Protein AF-X1A289-F1 (afdb_monomer)

Organism: NCBI:txid412755

Radius of gyration: 14.89 Å; Cα contacts (8 Å, |Δi|>4): 184; chains: 1; bounding box: 31×26×46 Å

Structure (mmCIF, N/CA/C/O backbone):
data_AF-X1A289-F1
#
_entry.id   AF-X1A289-F1
#
loop_
_atom_site.group_PDB
_atom_site.id
_atom_site.type_symbol
_atom_site.label_atom_id
_atom_site.label_alt_id
_atom_site.label_comp_id
_atom_site.label_asym_id
_atom_site.label_entity_id
_atom_site.label_seq_id
_atom_site.pdbx_PDB_ins_code
_atom_site.Cartn_x
_atom_site.Cartn_y
_atom_site.Cartn_z
_atom_site.occupancy
_atom_site.B_iso_or_equiv
_atom_site.auth_seq_id
_atom_site.auth_comp_id
_atom_site.auth_asym_id
_atom_site.auth_atom_id
_atom_site.pdbx_PDB_model_num
ATOM 1 N N . MET A 1 1 ? 10.744 -14.907 0.544 1.00 60.31 1 MET A N 1
ATOM 2 C CA . MET A 1 1 ? 11.979 -14.112 0.345 1.00 60.31 1 MET A CA 1
ATOM 3 C C . MET A 1 1 ? 11.840 -13.044 -0.743 1.00 60.31 1 MET A C 1
ATOM 5 O O . MET A 1 1 ? 11.916 -11.873 -0.411 1.00 60.31 1 MET A O 1
ATOM 9 N N . PHE A 1 2 ? 11.608 -13.381 -2.024 1.00 68.50 2 PHE A N 1
ATOM 10 C CA . PHE A 1 2 ? 11.416 -12.348 -3.066 1.00 68.50 2 PHE A CA 1
ATOM 11 C C . PHE A 1 2 ? 10.054 -11.632 -3.023 1.00 68.50 2 PHE A C 1
ATOM 13 O O . PHE A 1 2 ? 9.968 -10.527 -3.556 1.00 68.50 2 PHE A O 1
ATOM 20 N N . SER A 1 3 ? 9.009 -12.260 -2.466 1.00 73.62 3 SER A N 1
ATOM 21 C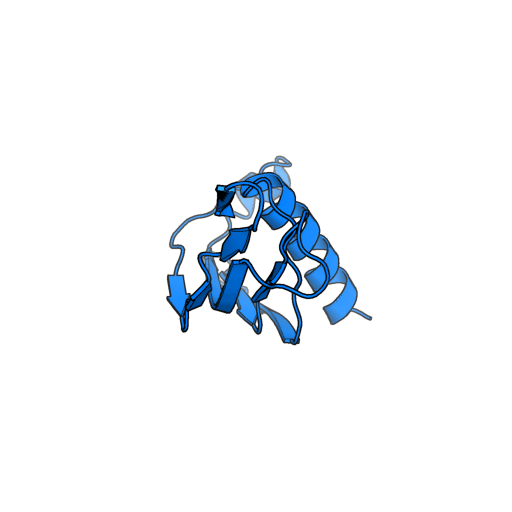 CA . SER A 1 3 ? 7.697 -11.623 -2.252 1.00 73.62 3 SER A CA 1
ATOM 22 C C . SER A 1 3 ? 7.786 -10.638 -1.080 1.00 73.62 3 SER A C 1
ATOM 24 O O . SER A 1 3 ? 7.631 -9.447 -1.307 1.00 73.62 3 SER A O 1
ATOM 26 N N . ASP A 1 4 ? 8.258 -11.086 0.088 1.00 82.69 4 ASP A N 1
ATOM 27 C CA . ASP A 1 4 ? 8.456 -10.244 1.284 1.00 82.69 4 ASP A CA 1
ATOM 28 C C . ASP A 1 4 ? 9.281 -8.971 1.017 1.00 82.69 4 ASP A C 1
ATOM 30 O O . ASP A 1 4 ? 8.933 -7.888 1.474 1.00 82.69 4 ASP A O 1
ATOM 34 N N . PHE A 1 5 ? 10.351 -9.070 0.216 1.00 85.00 5 PHE A N 1
ATOM 35 C CA . PHE A 1 5 ? 11.134 -7.897 -0.185 1.00 85.00 5 PHE A CA 1
ATOM 36 C C . PHE A 1 5 ? 10.300 -6.884 -0.986 1.00 85.00 5 PHE A C 1
ATOM 38 O O . PHE A 1 5 ? 10.358 -5.686 -0.722 1.00 85.00 5 PHE A O 1
ATOM 45 N N . ARG A 1 6 ? 9.499 -7.352 -1.951 1.00 84.50 6 ARG A N 1
ATOM 46 C CA . ARG A 1 6 ? 8.628 -6.482 -2.754 1.00 84.50 6 ARG A CA 1
ATOM 47 C C . ARG A 1 6 ? 7.520 -5.870 -1.907 1.00 84.50 6 ARG A C 1
ATOM 49 O O . ARG A 1 6 ? 7.278 -4.677 -2.055 1.00 84.50 6 ARG A O 1
ATOM 56 N N . SER A 1 7 ? 6.911 -6.655 -1.019 1.00 87.94 7 SER A N 1
ATOM 57 C CA . SER A 1 7 ? 5.928 -6.166 -0.051 1.00 87.94 7 SER A CA 1
ATOM 58 C C . SER A 1 7 ? 6.525 -5.050 0.796 1.00 87.94 7 SER A C 1
ATOM 60 O O . SER A 1 7 ? 5.990 -3.954 0.769 1.00 87.94 7 SER A O 1
ATOM 62 N N . SER A 1 8 ? 7.709 -5.244 1.389 1.00 87.44 8 SER A N 1
ATOM 63 C CA . SER A 1 8 ? 8.345 -4.205 2.216 1.00 87.44 8 SER A CA 1
ATOM 64 C C . SER A 1 8 ? 8.620 -2.890 1.470 1.00 87.44 8 SER A C 1
ATOM 66 O O . SER A 1 8 ? 8.453 -1.806 2.030 1.00 87.44 8 SER A O 1
ATOM 68 N N . ILE A 1 9 ? 9.002 -2.960 0.186 1.00 85.81 9 ILE A N 1
ATOM 69 C CA . ILE A 1 9 ? 9.209 -1.766 -0.645 1.00 85.81 9 ILE A CA 1
ATOM 70 C C . ILE A 1 9 ? 7.882 -1.050 -0.883 1.00 85.81 9 ILE A C 1
ATOM 72 O O . ILE A 1 9 ? 7.818 0.173 -0.778 1.00 85.81 9 ILE A O 1
ATOM 76 N N . VAL A 1 10 ? 6.840 -1.802 -1.237 1.00 87.56 10 VAL A N 1
ATOM 77 C CA . VAL A 1 10 ? 5.515 -1.246 -1.522 1.00 87.56 10 VAL A CA 1
ATOM 78 C C . VAL A 1 10 ? 4.888 -0.658 -0.264 1.00 87.56 10 VAL A C 1
ATOM 80 O O . VAL A 1 10 ? 4.394 0.461 -0.326 1.00 87.56 10 VAL A O 1
ATOM 83 N N . GLU A 1 11 ? 4.954 -1.364 0.863 1.00 92.12 11 GLU A N 1
ATOM 84 C CA . GLU A 1 11 ? 4.508 -0.878 2.169 1.00 92.12 11 GLU A CA 1
ATOM 85 C C . GLU A 1 11 ? 5.188 0.444 2.504 1.00 92.12 11 GLU A C 1
ATOM 87 O O . GLU A 1 11 ? 4.497 1.425 2.752 1.00 92.12 11 GLU A O 1
ATOM 92 N N . THR A 1 12 ? 6.520 0.517 2.413 1.00 89.06 12 THR A N 1
ATOM 93 C CA . THR A 1 12 ? 7.264 1.755 2.701 1.00 89.06 12 THR A CA 1
ATOM 94 C C . THR A 1 12 ? 6.836 2.890 1.769 1.00 89.06 12 THR A C 1
ATOM 96 O O . THR A 1 12 ? 6.418 3.948 2.231 1.00 89.06 12 THR A O 1
ATOM 99 N N . ALA A 1 13 ? 6.883 2.661 0.453 1.00 85.81 13 ALA A N 1
ATOM 100 C CA . ALA A 1 13 ? 6.613 3.701 -0.536 1.00 85.81 13 ALA A CA 1
ATOM 101 C C . ALA A 1 13 ? 5.165 4.208 -0.482 1.00 85.81 13 ALA A C 1
ATOM 103 O O . ALA A 1 13 ? 4.924 5.407 -0.613 1.00 85.81 13 ALA A O 1
ATOM 104 N N . LEU A 1 14 ? 4.191 3.310 -0.305 1.00 87.62 14 LEU A N 1
ATOM 105 C CA . LEU A 1 14 ? 2.790 3.705 -0.212 1.00 87.62 14 LEU A CA 1
ATOM 106 C C . LEU A 1 14 ? 2.470 4.326 1.144 1.00 87.62 14 LEU A C 1
ATOM 108 O O . LEU A 1 14 ? 1.725 5.300 1.159 1.00 87.62 14 LEU A O 1
ATOM 112 N N . SER A 1 15 ? 3.062 3.841 2.241 1.00 91.62 15 SER A N 1
ATOM 113 C CA . SER A 1 15 ? 2.873 4.450 3.564 1.00 91.62 15 SER A CA 1
ATOM 114 C C . SER A 1 15 ? 3.358 5.898 3.583 1.00 91.62 15 SER A C 1
ATOM 116 O O . SER A 1 15 ? 2.643 6.790 4.034 1.00 91.62 15 SER A O 1
ATOM 118 N N . GLU A 1 16 ? 4.542 6.157 3.017 1.00 89.38 16 GLU A N 1
ATOM 119 C CA . GLU A 1 16 ? 5.076 7.515 2.856 1.00 89.38 16 GLU A CA 1
ATOM 120 C C . GLU A 1 16 ? 4.157 8.396 1.999 1.00 89.38 16 GLU A C 1
ATOM 122 O O . GLU A 1 16 ? 3.937 9.564 2.316 1.00 89.38 16 GLU A O 1
ATOM 127 N N . GLN A 1 17 ? 3.595 7.835 0.926 1.00 84.81 17 GLN A N 1
ATOM 128 C CA . GLN A 1 17 ? 2.728 8.563 0.002 1.00 84.81 17 GLN A CA 1
ATOM 129 C C . GLN A 1 17 ? 1.375 8.941 0.625 1.00 84.81 17 GLN A C 1
ATOM 131 O O . GLN A 1 17 ? 0.847 10.010 0.311 1.00 84.81 17 GLN A O 1
ATOM 136 N N . ILE A 1 18 ? 0.791 8.070 1.456 1.00 87.56 18 ILE A N 1
ATOM 137 C CA . ILE A 1 18 ? -0.538 8.287 2.055 1.00 87.56 18 ILE A CA 1
ATOM 138 C C . ILE A 1 18 ? -0.475 8.902 3.460 1.00 87.56 18 ILE A C 1
ATOM 140 O O . ILE A 1 18 ? -1.502 9.349 3.966 1.00 87.56 18 ILE A O 1
ATOM 144 N N . GLY A 1 19 ? 0.707 8.939 4.081 1.00 90.25 19 GLY A N 1
ATOM 145 C CA . GLY A 1 19 ? 0.897 9.453 5.439 1.00 90.25 19 GLY A CA 1
ATOM 146 C C . GLY A 1 19 ? 0.255 8.585 6.524 1.00 90.25 19 GLY A C 1
ATOM 147 O O . GLY A 1 19 ? -0.054 9.098 7.592 1.00 90.25 19 GLY A O 1
ATOM 148 N N . GLN A 1 20 ? 0.024 7.306 6.230 1.00 91.06 20 GLN A N 1
ATOM 149 C CA . GLN A 1 20 ? -0.521 6.295 7.135 1.00 91.06 20 GLN A CA 1
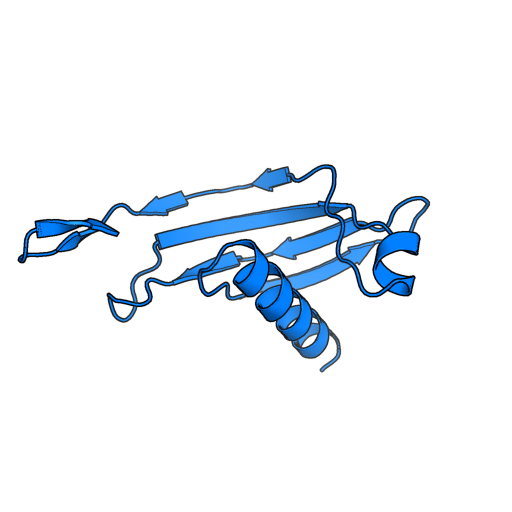ATOM 150 C C . GLN A 1 20 ? 0.225 4.982 6.900 1.00 91.06 20 GLN A C 1
ATOM 152 O O . GLN A 1 20 ? 0.601 4.716 5.755 1.00 91.06 20 GLN A O 1
ATOM 157 N N . PRO A 1 21 ? 0.414 4.132 7.921 1.00 93.44 21 PRO A N 1
ATOM 158 C CA . PRO A 1 21 ? 0.968 2.808 7.711 1.00 93.44 21 PRO A CA 1
ATOM 159 C C . PRO A 1 21 ? 0.073 2.008 6.765 1.00 93.44 21 PRO A C 1
ATOM 161 O O . PRO A 1 21 ? -1.152 2.031 6.865 1.00 93.44 21 PRO A O 1
ATOM 164 N N . LEU A 1 22 ? 0.699 1.285 5.849 1.00 94.50 22 LEU A N 1
ATOM 165 C CA . LEU A 1 22 ? 0.052 0.355 4.940 1.00 94.50 22 LEU A CA 1
ATOM 166 C C . LEU A 1 22 ? 0.754 -0.990 5.057 1.00 94.50 22 LEU A C 1
ATOM 168 O O . LEU A 1 22 ? 1.980 -1.061 4.977 1.00 94.50 22 LEU A O 1
ATOM 172 N N . VAL A 1 23 ? -0.032 -2.050 5.214 1.00 95.50 23 VAL A N 1
ATOM 173 C CA . VAL A 1 23 ? 0.447 -3.426 5.351 1.00 95.50 23 VAL A CA 1
ATOM 174 C C . VAL A 1 23 ? -0.106 -4.271 4.210 1.00 95.50 23 VAL A C 1
ATOM 176 O O . VAL A 1 23 ? -1.287 -4.184 3.871 1.00 95.50 23 VAL A O 1
ATOM 179 N N . VAL A 1 24 ? 0.743 -5.108 3.621 1.00 95.38 24 VAL A N 1
ATOM 180 C CA . VAL A 1 24 ? 0.373 -6.076 2.586 1.00 95.38 24 VAL A CA 1
ATOM 181 C C . VAL A 1 24 ? 0.288 -7.462 3.218 1.00 95.38 24 VAL A C 1
ATOM 183 O O . VAL A 1 24 ? 1.290 -8.040 3.631 1.00 95.38 24 VAL A O 1
ATOM 186 N N . LYS A 1 25 ? -0.923 -8.012 3.287 1.00 95.12 25 LYS A N 1
ATOM 187 C CA . LYS A 1 25 ? -1.218 -9.307 3.914 1.00 95.12 25 LYS A CA 1
ATOM 188 C C . LYS A 1 25 ? -1.025 -10.491 2.977 1.00 95.12 25 LYS A C 1
ATOM 190 O O . LYS A 1 25 ? -0.679 -11.567 3.460 1.00 95.12 25 LYS A O 1
ATOM 195 N N . ASP A 1 26 ? -1.209 -10.282 1.671 1.00 93.25 26 ASP A N 1
ATOM 196 C CA . ASP A 1 26 ? -1.112 -11.360 0.688 1.00 93.25 26 ASP A CA 1
ATOM 197 C C . ASP A 1 26 ? 0.163 -11.261 -0.163 1.00 93.25 26 ASP A C 1
ATOM 199 O O . ASP A 1 26 ? 1.197 -11.818 0.200 1.00 93.25 26 ASP A O 1
ATOM 203 N N . ASP A 1 27 ? 0.114 -10.602 -1.327 1.00 93.56 27 ASP A N 1
ATOM 204 C CA . ASP A 1 27 ? 1.220 -10.632 -2.294 1.00 93.56 27 ASP A CA 1
ATOM 205 C C . ASP A 1 27 ? 1.349 -9.343 -3.110 1.00 93.56 27 ASP A C 1
ATOM 207 O O . ASP A 1 27 ? 0.373 -8.643 -3.399 1.00 93.56 27 ASP A O 1
ATOM 211 N N . VAL A 1 28 ? 2.579 -9.097 -3.569 1.00 93.31 28 VAL A N 1
ATOM 212 C CA . VAL A 1 28 ? 2.921 -8.061 -4.544 1.00 93.31 28 VAL A CA 1
ATOM 213 C C . VAL A 1 28 ? 3.418 -8.694 -5.840 1.00 93.31 28 VAL A C 1
ATOM 215 O O . VAL A 1 28 ? 4.514 -9.270 -5.930 1.00 93.31 28 VAL A O 1
ATOM 218 N N . ARG A 1 29 ? 2.650 -8.480 -6.910 1.00 93.06 29 ARG A N 1
ATOM 219 C CA . ARG A 1 29 ? 2.982 -8.944 -8.260 1.00 93.06 29 ARG A CA 1
ATOM 220 C C . ARG A 1 29 ? 3.291 -7.775 -9.171 1.00 93.06 29 ARG A C 1
ATOM 222 O O . ARG A 1 29 ? 2.567 -6.789 -9.214 1.00 93.06 29 ARG A O 1
ATOM 229 N N . ILE A 1 30 ? 4.354 -7.925 -9.952 1.00 90.50 30 ILE A N 1
ATOM 230 C CA . ILE A 1 30 ? 4.749 -6.947 -10.962 1.00 90.50 30 ILE A CA 1
ATOM 231 C C . ILE A 1 30 ? 4.596 -7.599 -12.328 1.00 90.50 30 ILE A C 1
ATOM 233 O O . ILE A 1 30 ? 5.207 -8.634 -12.603 1.00 90.50 30 ILE A O 1
ATOM 237 N N . LYS A 1 31 ? 3.785 -6.990 -13.190 1.00 91.38 31 LYS A N 1
ATOM 238 C CA . LYS A 1 31 ? 3.668 -7.378 -14.592 1.00 91.38 31 LYS A CA 1
ATOM 239 C C . LYS A 1 31 ? 4.481 -6.411 -15.436 1.00 91.38 31 LYS A C 1
ATOM 241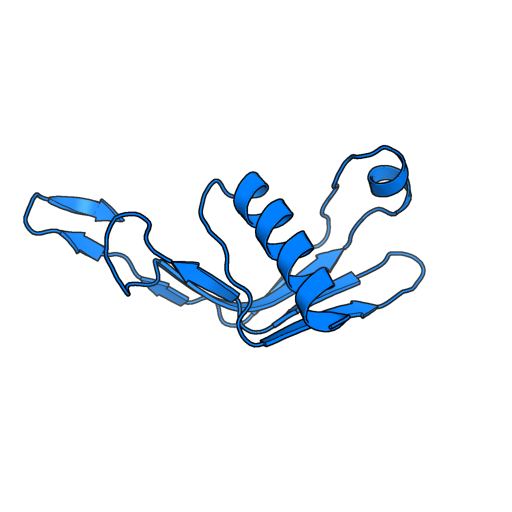 O O . LYS A 1 31 ? 4.120 -5.245 -15.587 1.00 91.38 31 LYS A O 1
ATOM 246 N N . PHE A 1 32 ? 5.570 -6.916 -16.002 1.00 84.94 32 PHE A N 1
ATOM 247 C CA . PHE A 1 32 ? 6.394 -6.163 -16.938 1.00 84.94 32 PHE A CA 1
ATOM 248 C C . PHE A 1 32 ? 5.742 -6.146 -18.329 1.00 84.94 32 PHE A C 1
ATOM 250 O O . PHE A 1 32 ? 5.221 -7.155 -18.805 1.00 84.94 32 PHE A O 1
ATOM 257 N N . GLY A 1 33 ? 5.752 -4.977 -18.963 1.00 82.06 33 GLY A N 1
ATOM 258 C CA . GLY A 1 33 ? 5.149 -4.682 -20.263 1.00 82.06 33 GLY A CA 1
ATOM 259 C C . GLY A 1 33 ? 5.585 -3.288 -20.722 1.00 82.06 33 GLY A C 1
ATOM 260 O O . GLY A 1 33 ? 6.557 -2.761 -20.187 1.00 82.06 33 GLY A O 1
ATOM 261 N N . GLY A 1 34 ? 4.874 -2.674 -21.677 1.00 83.31 34 GLY A N 1
ATOM 262 C CA . GLY A 1 34 ? 5.180 -1.301 -22.120 1.00 83.31 34 GLY A CA 1
ATOM 263 C C . GLY A 1 34 ? 5.196 -0.287 -20.965 1.00 83.31 34 GLY A C 1
ATOM 264 O O . GLY A 1 34 ? 6.112 0.526 -20.874 1.00 83.31 34 GLY A O 1
ATOM 265 N N . THR A 1 35 ? 4.248 -0.432 -20.036 1.00 86.19 35 THR A N 1
ATOM 266 C CA . THR A 1 35 ? 4.244 0.222 -18.722 1.00 86.19 35 THR A CA 1
ATOM 267 C C . THR A 1 35 ? 4.116 -0.866 -17.653 1.00 86.19 35 THR A C 1
ATOM 269 O O . THR A 1 35 ? 3.193 -1.684 -17.751 1.00 86.19 35 THR A O 1
ATOM 272 N N . PRO A 1 36 ? 5.025 -0.947 -16.664 1.00 89.12 36 PRO A N 1
ATOM 273 C CA . PRO A 1 36 ? 4.886 -1.895 -15.570 1.00 89.12 36 PRO A CA 1
ATOM 274 C C . PRO A 1 36 ? 3.641 -1.619 -14.741 1.00 89.12 36 PRO A C 1
ATOM 276 O O . PRO A 1 36 ? 3.354 -0.475 -14.385 1.00 89.12 36 PRO A O 1
ATOM 279 N N . ARG A 1 37 ? 2.962 -2.706 -14.383 1.00 93.38 37 ARG A N 1
ATOM 280 C CA . ARG A 1 37 ? 1.851 -2.694 -13.436 1.00 93.38 37 ARG A CA 1
ATOM 281 C C . ARG A 1 37 ? 2.218 -3.420 -12.166 1.00 93.38 37 ARG A C 1
ATOM 283 O O . ARG A 1 37 ? 2.778 -4.517 -12.224 1.00 93.38 37 ARG A O 1
ATOM 290 N N . VAL A 1 38 ? 1.873 -2.809 -11.046 1.00 92.25 38 VAL A N 1
ATOM 291 C CA . VAL A 1 38 ? 2.007 -3.383 -9.714 1.00 92.25 38 VAL A CA 1
ATOM 292 C C . VAL A 1 38 ? 0.612 -3.731 -9.222 1.00 92.25 38 VAL A C 1
ATOM 294 O O . VAL A 1 38 ? -0.302 -2.915 -9.297 1.00 92.25 38 VAL A O 1
ATOM 297 N N . PHE A 1 39 ? 0.468 -4.961 -8.750 1.00 95.62 39 PHE A N 1
ATOM 298 C CA . PHE A 1 39 ? -0.741 -5.505 -8.155 1.00 95.62 39 PHE A CA 1
ATOM 299 C C . PHE A 1 39 ? -0.415 -5.852 -6.710 1.00 95.62 39 PHE A C 1
ATOM 301 O O . PHE A 1 39 ? 0.446 -6.702 -6.470 1.00 95.62 39 PHE A O 1
ATOM 308 N N . VAL A 1 40 ? -1.091 -5.206 -5.771 1.00 95.44 40 VAL A N 1
ATOM 309 C CA . VAL A 1 40 ? -0.930 -5.418 -4.332 1.00 95.44 40 VAL A CA 1
ATOM 310 C C . VAL A 1 40 ? -2.224 -6.030 -3.824 1.00 95.44 40 VAL A C 1
ATOM 312 O O . VAL A 1 40 ? -3.276 -5.406 -3.927 1.00 95.44 40 VAL A O 1
ATOM 315 N N . SER A 1 41 ? -2.168 -7.280 -3.376 1.00 96.38 41 SER A N 1
ATOM 316 C CA . SER A 1 41 ? -3.340 -8.018 -2.888 1.00 96.38 41 SER A CA 1
ATOM 317 C C . SER A 1 41 ? -3.376 -8.000 -1.363 1.00 96.38 41 SER A C 1
ATOM 319 O O . SER A 1 41 ? -2.319 -8.103 -0.739 1.00 96.38 41 SER A O 1
ATOM 321 N N . GLY A 1 42 ? -4.574 -7.866 -0.792 1.00 96.00 42 GLY A N 1
ATOM 322 C CA . GLY A 1 42 ? -4.791 -7.854 0.655 1.00 96.00 42 GLY A CA 1
ATOM 323 C C . GLY A 1 42 ? -4.082 -6.681 1.325 1.00 96.00 42 GLY A C 1
ATOM 324 O O . GLY A 1 42 ? -3.055 -6.863 1.971 1.00 96.00 42 GLY A O 1
ATOM 325 N N . VAL A 1 43 ? -4.594 -5.46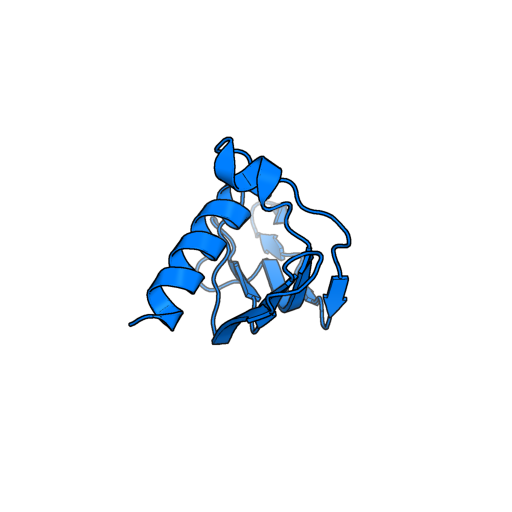9 1.136 1.00 96.06 43 VAL A N 1
ATOM 326 C CA . VAL A 1 43 ? -4.024 -4.252 1.725 1.00 96.06 43 VAL A CA 1
ATOM 327 C C . VAL A 1 43 ? -4.819 -3.865 2.964 1.00 96.06 43 VAL A C 1
ATOM 329 O O . VAL A 1 43 ? -6.037 -3.726 2.893 1.00 96.06 43 VAL A O 1
ATOM 332 N N . GLU A 1 44 ? -4.126 -3.627 4.071 1.00 97.00 44 GLU A N 1
ATOM 333 C CA . GLU A 1 44 ? -4.698 -3.082 5.303 1.00 97.00 44 GLU A CA 1
ATOM 334 C C . GLU A 1 44 ? -4.039 -1.740 5.629 1.00 97.00 44 GLU A C 1
ATOM 336 O O . GLU A 1 44 ? -2.818 -1.593 5.548 1.00 97.00 44 GLU A O 1
ATOM 341 N N . ILE A 1 45 ? -4.851 -0.761 6.017 1.00 95.50 45 ILE A N 1
ATOM 342 C CA . ILE A 1 45 ? -4.404 0.512 6.583 1.00 95.50 45 ILE A CA 1
ATOM 343 C C . ILE A 1 45 ? -4.797 0.487 8.063 1.00 95.50 45 ILE A C 1
ATOM 345 O O . ILE A 1 45 ? -5.958 0.774 8.381 1.00 95.50 45 ILE A O 1
ATOM 349 N N . PRO A 1 46 ? -3.893 0.082 8.972 1.00 94.88 46 PRO A N 1
ATOM 350 C CA . PRO A 1 46 ? -4.173 0.066 10.400 1.00 94.88 46 PRO A CA 1
ATOM 351 C C . PRO A 1 46 ? -4.346 1.481 10.959 1.00 94.88 46 PRO A C 1
ATOM 353 O O . PRO A 1 46 ? -3.814 2.458 10.434 1.00 94.88 46 PRO A O 1
ATOM 356 N N . SER A 1 47 ? -5.080 1.584 12.062 1.00 91.00 47 SER A N 1
ATOM 357 C CA . SER A 1 47 ? -5.113 2.797 12.870 1.00 91.00 47 SER A CA 1
ATOM 358 C C . SER A 1 47 ? -3.819 2.925 13.662 1.00 91.00 47 SER A C 1
ATOM 360 O O . SER A 1 47 ? -3.416 1.991 14.351 1.00 91.00 47 SER A O 1
ATOM 362 N N . GLU A 1 48 ? -3.195 4.100 13.624 1.00 88.44 48 GLU A N 1
ATOM 363 C CA . GLU A 1 48 ? -2.041 4.401 14.481 1.00 88.44 48 GLU A CA 1
ATOM 364 C C . GLU A 1 48 ? -2.427 4.562 15.957 1.00 88.44 48 GLU A C 1
ATOM 366 O O . GLU A 1 48 ? -1.590 4.396 16.841 1.00 88.44 48 GLU A O 1
ATOM 371 N N . ASN A 1 49 ? -3.694 4.892 16.228 1.00 86.62 49 ASN A N 1
ATOM 372 C CA . ASN A 1 49 ? -4.154 5.302 17.557 1.00 86.62 49 ASN A CA 1
ATOM 373 C C . ASN A 1 49 ? -5.064 4.270 18.232 1.00 86.62 49 ASN A C 1
ATOM 375 O O . ASN A 1 49 ? -5.383 4.419 19.411 1.00 86.62 49 ASN A O 1
ATOM 379 N N . ILE A 1 50 ? -5.524 3.259 17.491 1.00 87.56 50 ILE A N 1
ATOM 380 C CA . ILE A 1 50 ? -6.473 2.257 17.977 1.00 87.56 50 ILE A CA 1
ATOM 381 C C . ILE A 1 50 ? -5.904 0.871 17.689 1.00 87.56 50 ILE A C 1
ATOM 383 O O . ILE A 1 50 ? -5.977 0.372 16.565 1.00 87.56 50 ILE A O 1
ATOM 387 N N . ASP A 1 51 ? -5.356 0.247 18.729 1.00 87.31 51 ASP A N 1
ATOM 388 C CA . ASP A 1 51 ? -4.720 -1.064 18.630 1.00 87.31 51 ASP A CA 1
ATOM 389 C C . ASP A 1 51 ? -5.655 -2.113 18.013 1.00 87.31 51 ASP A C 1
ATOM 391 O O . ASP A 1 51 ? -6.776 -2.341 18.473 1.00 87.31 51 ASP A O 1
ATOM 395 N N . GLY A 1 52 ? -5.161 -2.784 16.970 1.00 87.00 52 GLY A N 1
ATOM 396 C CA . GLY A 1 52 ? -5.871 -3.866 16.288 1.00 87.00 52 GLY A CA 1
ATOM 397 C C . GLY A 1 52 ? -7.049 -3.424 15.415 1.00 87.00 52 GLY A C 1
ATOM 398 O O . GLY A 1 52 ? -7.762 -4.289 14.909 1.00 87.00 52 GLY A O 1
ATOM 399 N N . ALA A 1 53 ? -7.268 -2.119 15.228 1.00 91.25 53 ALA A N 1
ATOM 400 C CA . ALA A 1 53 ? -8.282 -1.606 14.315 1.00 91.25 53 ALA A CA 1
ATOM 401 C C . ALA A 1 53 ? -7.680 -1.241 12.953 1.00 91.25 53 ALA A C 1
ATOM 403 O O . ALA A 1 53 ? -6.641 -0.588 12.882 1.00 91.25 53 ALA A O 1
ATOM 404 N N . ASN A 1 54 ? -8.386 -1.591 11.878 1.00 93.56 54 ASN A N 1
ATOM 405 C CA . ASN A 1 54 ? -8.080 -1.137 10.524 1.00 93.56 54 ASN A CA 1
ATOM 406 C C . ASN A 1 54 ? -8.990 0.032 10.147 1.00 93.56 54 ASN A C 1
ATOM 408 O O . ASN A 1 54 ? -10.208 -0.060 10.302 1.00 93.56 54 ASN A O 1
ATOM 412 N N . LEU A 1 55 ? -8.405 1.113 9.632 1.00 94.31 55 LEU A N 1
ATOM 413 C CA . LEU A 1 55 ? -9.128 2.257 9.069 1.00 94.31 55 LEU A CA 1
ATOM 414 C C . LEU A 1 55 ? -9.669 1.931 7.681 1.00 94.31 55 LEU A C 1
ATOM 416 O O . LEU A 1 55 ? -10.768 2.351 7.321 1.00 94.31 55 LEU A O 1
ATOM 420 N N . ALA A 1 56 ? -8.905 1.163 6.906 1.00 95.12 56 ALA A N 1
ATOM 421 C CA . ALA A 1 56 ? -9.344 0.683 5.611 1.00 95.12 56 ALA A CA 1
ATOM 422 C C . ALA A 1 56 ? -8.741 -0.675 5.264 1.00 95.12 56 ALA A C 1
ATOM 424 O O . ALA A 1 56 ? -7.636 -1.016 5.685 1.00 95.12 56 ALA A O 1
ATOM 425 N N . GLU A 1 57 ? -9.473 -1.419 4.448 1.00 96.56 57 GLU A N 1
ATOM 426 C CA . GLU A 1 57 ? -9.055 -2.698 3.886 1.00 96.56 57 GLU A CA 1
ATOM 427 C C . GLU A 1 57 ? -9.391 -2.703 2.397 1.00 96.56 57 GLU A C 1
ATOM 429 O O . GLU A 1 57 ? -10.420 -2.160 1.985 1.00 96.56 57 GLU A O 1
ATOM 434 N N . LEU A 1 58 ? -8.513 -3.270 1.572 1.00 95.81 58 LEU A N 1
ATOM 435 C CA . LEU A 1 58 ? -8.712 -3.381 0.131 1.00 95.81 58 LEU A CA 1
ATOM 436 C C . LEU A 1 58 ? -8.296 -4.772 -0.344 1.00 95.81 58 LEU A C 1
ATOM 438 O O . LEU A 1 58 ? -7.239 -5.280 0.032 1.00 95.81 58 LEU A O 1
ATOM 442 N N . ASN A 1 59 ? -9.084 -5.361 -1.242 1.00 97.00 59 ASN A N 1
ATOM 443 C CA . ASN A 1 59 ? -8.753 -6.661 -1.827 1.00 97.00 59 ASN A CA 1
ATOM 444 C C . ASN A 1 59 ? -7.582 -6.545 -2.805 1.00 97.00 59 ASN A C 1
ATOM 446 O O . ASN A 1 59 ? -6.676 -7.381 -2.803 1.00 97.00 59 ASN A O 1
ATOM 450 N N . LEU A 1 60 ? -7.612 -5.520 -3.662 1.00 96.38 60 LEU A N 1
ATOM 451 C CA . LEU A 1 60 ? -6.601 -5.298 -4.689 1.00 96.38 60 LEU A CA 1
ATOM 452 C C . LEU A 1 60 ? -6.367 -3.807 -4.919 1.00 96.38 60 LEU A C 1
ATOM 454 O O . LEU A 1 60 ? -7.297 -3.037 -5.157 1.00 96.38 60 LEU A O 1
ATOM 458 N N . LEU A 1 61 ? -5.091 -3.443 -4.947 1.00 94.88 61 LEU A N 1
ATOM 459 C CA . LEU A 1 61 ? -4.592 -2.183 -5.472 1.00 94.88 61 LEU A CA 1
ATOM 460 C C . LEU A 1 61 ? -3.816 -2.470 -6.763 1.00 94.88 61 LEU A C 1
ATOM 462 O O . LEU A 1 61 ? -2.794 -3.159 -6.737 1.00 94.88 61 LEU A O 1
ATOM 466 N N . GLU A 1 62 ? -4.290 -1.958 -7.896 1.00 95.38 62 GLU A N 1
ATOM 467 C CA . GLU A 1 62 ? -3.566 -1.986 -9.171 1.00 95.38 62 GLU A CA 1
ATOM 468 C C . GLU A 1 62 ? -3.092 -0.575 -9.511 1.00 95.38 62 GLU A C 1
ATOM 470 O O . GLU A 1 62 ? -3.850 0.388 -9.431 1.00 95.38 62 GLU A O 1
ATOM 475 N N . LEU A 1 63 ? -1.827 -0.450 -9.898 1.00 92.44 63 LEU A N 1
ATOM 476 C CA . LEU A 1 63 ? -1.245 0.832 -10.267 1.00 92.44 63 LEU A CA 1
ATOM 477 C C . LEU A 1 63 ? -0.182 0.682 -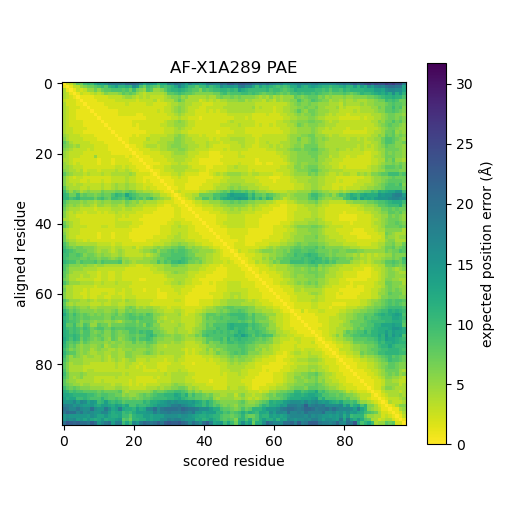11.352 1.00 92.44 63 LEU A C 1
ATOM 479 O O . LEU A 1 63 ? 0.541 -0.317 -11.414 1.00 92.44 63 LEU A O 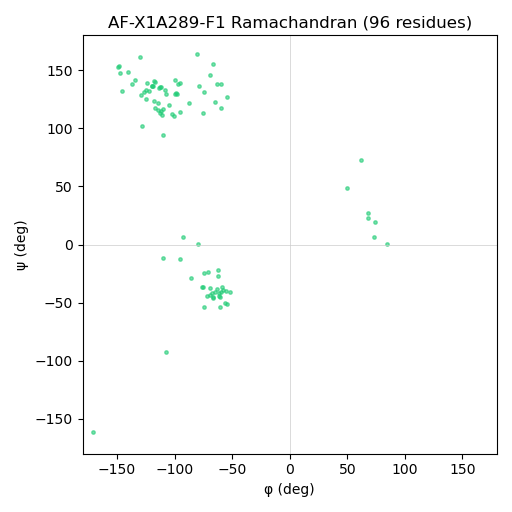1
ATOM 483 N N . GLU A 1 64 ? -0.065 1.694 -12.205 1.00 92.62 64 GLU A N 1
ATOM 484 C CA . GLU A 1 64 ? 1.010 1.807 -13.184 1.00 92.62 64 GLU A CA 1
ATOM 485 C C . GLU A 1 64 ? 2.145 2.668 -12.636 1.00 92.62 64 GLU A C 1
ATOM 487 O O . GLU A 1 64 ? 1.924 3.705 -12.011 1.00 92.62 64 GLU A O 1
ATOM 492 N N . VAL A 1 65 ? 3.381 2.235 -12.889 1.00 87.69 65 VAL A N 1
ATOM 493 C CA . VAL A 1 65 ? 4.592 2.946 -12.459 1.00 87.69 65 VAL A CA 1
ATOM 494 C C . VAL A 1 65 ? 5.501 3.238 -13.641 1.00 87.69 65 VAL A C 1
ATOM 496 O O . VAL A 1 65 ? 5.822 2.366 -14.448 1.00 87.69 65 VAL A O 1
ATOM 499 N N . SER A 1 66 ? 5.979 4.479 -13.714 1.00 86.19 66 SER A N 1
ATOM 500 C CA . SER A 1 66 ? 6.945 4.906 -14.729 1.00 86.19 66 SER A CA 1
ATOM 501 C C . SER A 1 66 ? 8.353 4.393 -14.409 1.00 86.19 66 SER A C 1
ATOM 503 O O . SER A 1 66 ? 8.999 4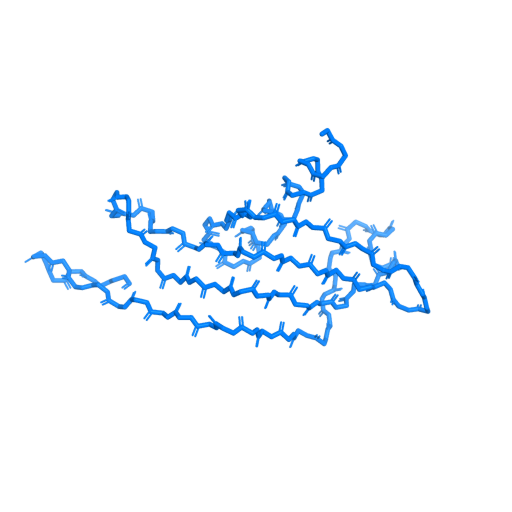.871 -13.475 1.00 86.19 66 SER A O 1
ATOM 505 N N . LEU A 1 67 ? 8.886 3.486 -15.239 1.00 81.00 67 LEU A N 1
ATOM 506 C CA . LEU A 1 67 ? 10.281 3.026 -15.118 1.00 81.00 67 LEU A CA 1
ATOM 507 C C . LEU A 1 67 ? 11.282 4.178 -15.217 1.00 81.00 67 LEU A C 1
ATOM 509 O O . LEU A 1 67 ? 12.269 4.205 -14.488 1.00 81.00 67 LEU A O 1
ATOM 513 N N . VAL A 1 68 ? 11.025 5.146 -16.101 1.00 85.19 68 VAL A N 1
ATOM 514 C CA . VAL A 1 68 ? 11.898 6.315 -16.278 1.00 85.19 68 VAL A CA 1
ATOM 515 C C . VAL A 1 68 ? 11.941 7.155 -15.001 1.00 85.19 68 VAL A C 1
ATOM 517 O O . VAL A 1 68 ? 13.001 7.663 -14.642 1.00 85.19 68 VAL A O 1
ATOM 520 N N . SER A 1 69 ? 10.811 7.284 -14.304 1.00 82.06 69 SER A N 1
ATOM 521 C CA . SER A 1 69 ? 10.739 7.994 -13.025 1.00 82.06 69 SER A CA 1
ATOM 522 C C . SER A 1 69 ? 11.480 7.230 -11.930 1.00 82.06 69 SER A C 1
ATOM 524 O O . SER A 1 69 ? 12.271 7.841 -11.210 1.00 82.06 69 SER A O 1
ATOM 526 N N . LEU A 1 70 ? 11.305 5.903 -11.863 1.00 76.44 70 LEU A N 1
ATOM 527 C CA . LEU A 1 70 ? 11.989 5.049 -10.885 1.00 76.44 70 LEU A CA 1
ATOM 528 C C . LEU A 1 70 ? 13.513 5.108 -11.048 1.00 76.44 70 LEU A C 1
ATOM 530 O O . LEU A 1 70 ? 14.228 5.262 -10.063 1.00 76.44 70 LEU A O 1
ATOM 534 N N . LEU A 1 71 ? 14.017 5.088 -12.288 1.00 79.50 71 LEU A N 1
ATOM 535 C CA . LEU A 1 71 ? 15.448 5.259 -12.580 1.00 79.50 71 LEU A CA 1
ATOM 536 C C . LEU A 1 71 ? 15.996 6.631 -12.153 1.00 79.50 71 LEU A C 1
ATOM 538 O O . LEU A 1 71 ? 17.199 6.774 -11.955 1.00 79.50 71 LEU A O 1
ATOM 542 N N . ARG A 1 72 ? 15.129 7.638 -12.008 1.00 86.88 72 ARG A N 1
ATOM 543 C CA . ARG A 1 72 ? 15.467 8.975 -11.490 1.00 86.88 72 ARG A CA 1
ATOM 544 C C . ARG A 1 72 ? 15.254 9.098 -9.977 1.00 86.88 72 ARG A C 1
ATOM 546 O O . ARG A 1 72 ? 15.364 10.199 -9.450 1.00 86.88 72 ARG A O 1
ATOM 553 N N . GLY A 1 73 ? 14.934 7.997 -9.292 1.00 78.56 73 GLY A N 1
ATOM 554 C CA . GLY A 1 73 ? 14.659 7.976 -7.854 1.00 78.56 73 GLY A CA 1
ATOM 555 C C . GLY A 1 73 ? 13.306 8.577 -7.471 1.00 78.56 73 GLY A C 1
ATOM 556 O O . GLY A 1 73 ? 13.121 8.972 -6.328 1.00 78.56 73 GLY A O 1
ATOM 557 N N . THR A 1 74 ? 12.366 8.681 -8.413 1.00 79.81 74 THR A N 1
ATOM 558 C CA . THR A 1 74 ? 11.028 9.245 -8.171 1.00 79.81 74 THR A CA 1
ATOM 559 C C . THR A 1 74 ? 9.948 8.210 -8.452 1.00 79.81 74 THR A C 1
ATOM 561 O O . THR A 1 74 ? 9.991 7.517 -9.469 1.00 79.81 74 THR A O 1
ATOM 564 N N . VAL A 1 75 ? 8.944 8.115 -7.585 1.00 77.69 75 VAL A N 1
ATOM 565 C CA . VAL A 1 75 ? 7.789 7.242 -7.813 1.00 77.69 75 VAL A CA 1
ATOM 566 C C . VAL A 1 75 ? 6.681 8.078 -8.444 1.00 77.69 75 VAL A C 1
ATOM 568 O O . VAL A 1 75 ? 6.160 9.003 -7.830 1.00 77.69 75 VAL A O 1
ATOM 571 N N . LYS A 1 76 ? 6.342 7.777 -9.701 1.00 84.00 76 LYS A N 1
ATOM 572 C CA . LYS A 1 76 ? 5.173 8.354 -10.373 1.00 84.00 76 LYS A CA 1
ATOM 573 C C . LYS A 1 76 ? 4.152 7.250 -10.587 1.00 84.00 76 LYS A C 1
ATOM 575 O O . LYS A 1 76 ? 4.439 6.308 -11.328 1.00 84.00 76 LYS A O 1
ATOM 580 N N . ILE A 1 77 ? 3.014 7.396 -9.916 1.00 84.88 77 ILE A N 1
ATOM 581 C CA . ILE A 1 77 ? 1.881 6.479 -9.978 1.00 84.88 77 ILE A CA 1
ATOM 582 C C . ILE A 1 77 ? 0.858 7.042 -10.959 1.00 84.88 77 ILE A C 1
ATOM 584 O O . ILE A 1 77 ? 0.480 8.207 -10.855 1.00 84.88 77 ILE A O 1
ATOM 588 N N . ASP A 1 78 ? 0.415 6.210 -11.892 1.00 87.38 78 ASP A N 1
ATOM 589 C CA . ASP A 1 78 ? -0.654 6.509 -12.840 1.00 87.38 78 ASP A CA 1
ATOM 590 C C . ASP A 1 78 ? -1.683 5.356 -12.826 1.00 87.38 78 ASP A C 1
ATOM 592 O O . ASP A 1 78 ? -1.387 4.255 -12.360 1.00 87.38 78 ASP A O 1
ATOM 596 N N . ASN A 1 79 ? -2.900 5.605 -13.326 1.00 90.56 79 ASN A N 1
ATOM 597 C CA . ASN A 1 79 ? -3.958 4.593 -13.499 1.00 90.56 79 ASN A CA 1
ATOM 598 C C . ASN A 1 79 ? -4.236 3.732 -12.249 1.00 90.56 79 ASN A C 1
ATOM 600 O O . ASN A 1 79 ? -4.305 2.506 -12.329 1.00 90.56 79 ASN A O 1
ATOM 604 N N . LEU A 1 80 ? -4.401 4.391 -11.098 1.00 91.44 80 LEU A N 1
ATOM 605 C CA . LEU A 1 80 ? -4.759 3.739 -9.842 1.00 91.44 80 LEU A CA 1
ATOM 606 C C . LEU A 1 80 ? -6.159 3.121 -9.932 1.00 91.44 80 LEU A C 1
ATOM 608 O O . LEU A 1 80 ? -7.139 3.829 -10.173 1.00 91.44 80 LEU A O 1
ATOM 612 N N . ASN A 1 81 ? -6.246 1.819 -9.693 1.00 94.62 81 ASN A N 1
ATOM 613 C CA . ASN A 1 81 ? -7.490 1.077 -9.586 1.00 94.62 81 ASN A CA 1
ATOM 614 C C . ASN A 1 81 ? -7.552 0.351 -8.239 1.00 94.62 81 ASN A C 1
ATOM 616 O O . ASN A 1 81 ? -6.559 -0.197 -7.760 1.00 94.62 81 ASN A O 1
ATOM 620 N N . ILE A 1 82 ? -8.734 0.368 -7.636 1.00 95.25 82 ILE A N 1
ATOM 621 C CA . I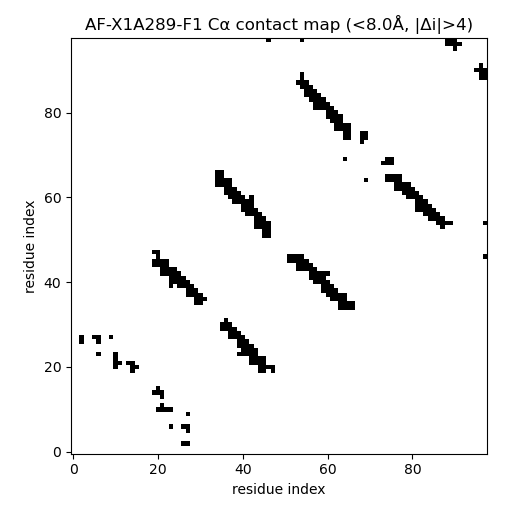LE A 1 82 ? -8.984 -0.141 -6.294 1.00 95.25 82 ILE A CA 1
ATOM 622 C C . ILE A 1 82 ? -10.181 -1.085 -6.355 1.00 95.25 82 ILE A C 1
ATOM 624 O O . ILE A 1 82 ? -11.243 -0.702 -6.842 1.00 95.25 82 ILE A O 1
ATOM 628 N N . ASP A 1 83 ? -10.017 -2.289 -5.813 1.00 97.19 83 ASP A N 1
ATOM 629 C CA . ASP A 1 83 ? -11.090 -3.266 -5.637 1.00 97.19 83 ASP A CA 1
ATOM 630 C C . ASP A 1 83 ? -11.320 -3.574 -4.154 1.00 97.19 83 ASP A C 1
ATOM 632 O O . ASP A 1 83 ? -10.374 -3.719 -3.375 1.00 97.19 83 ASP A O 1
ATOM 636 N N . GLY A 1 84 ? -12.593 -3.700 -3.775 1.00 95.25 84 GLY A N 1
ATOM 637 C CA . GLY A 1 84 ? -12.983 -4.137 -2.436 1.00 95.25 84 GLY A CA 1
ATOM 638 C C . GLY A 1 84 ? -12.656 -3.161 -1.307 1.00 95.25 84 GLY A C 1
ATOM 639 O O . GLY A 1 84 ? -12.466 -3.613 -0.187 1.00 95.25 84 GLY A O 1
ATOM 640 N N . LEU A 1 85 ? -12.572 -1.852 -1.580 1.00 95.69 85 LEU A N 1
ATOM 641 C CA . LEU A 1 85 ? -12.334 -0.849 -0.539 1.00 95.69 85 LEU A CA 1
ATOM 642 C C . LEU A 1 85 ? -13.448 -0.875 0.515 1.00 95.69 85 LEU A C 1
ATOM 644 O O . LEU A 1 85 ? -14.599 -0.536 0.227 1.00 95.69 85 LEU A O 1
ATOM 648 N N . GLN A 1 86 ? -13.068 -1.189 1.745 1.00 95.94 86 GLN A N 1
ATOM 649 C CA . GLN A 1 86 ? -13.863 -1.005 2.946 1.00 95.94 86 GLN A CA 1
ATOM 650 C C . GLN A 1 86 ? -13.195 0.053 3.821 1.00 95.94 86 GLN A C 1
ATOM 652 O O . GLN A 1 86 ? -11.985 0.022 4.020 1.00 95.94 86 GLN A O 1
ATOM 657 N N . VAL A 1 87 ? -13.985 0.989 4.348 1.00 93.50 87 VAL A N 1
ATOM 658 C CA . VAL A 1 87 ? -13.513 2.052 5.245 1.00 93.50 87 VAL A CA 1
ATOM 659 C C . VAL A 1 87 ? -14.281 1.965 6.554 1.00 93.50 87 VAL A C 1
ATOM 661 O O . VAL A 1 87 ? -15.511 1.882 6.549 1.00 93.50 87 VAL A O 1
ATOM 664 N N . ASN A 1 88 ? -13.558 2.019 7.665 1.00 89.69 88 ASN A N 1
ATOM 665 C CA . ASN A 1 88 ? -14.108 2.000 9.008 1.00 89.69 88 ASN A CA 1
ATOM 666 C C . ASN A 1 88 ? -13.899 3.378 9.641 1.00 89.69 88 ASN A C 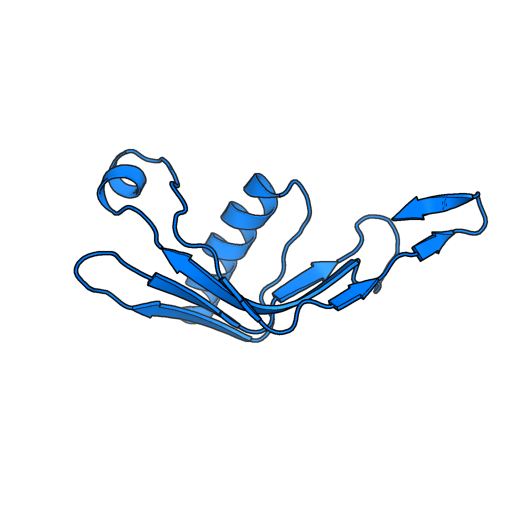1
ATOM 668 O O . ASN A 1 88 ? -12.773 3.755 9.939 1.00 89.69 88 ASN A O 1
ATOM 672 N N . MET A 1 89 ? -14.987 4.120 9.860 1.00 86.56 89 MET A N 1
ATOM 673 C CA . MET A 1 89 ? -14.946 5.345 10.664 1.00 86.56 89 MET A CA 1
ATOM 674 C C . MET A 1 89 ? -15.145 4.988 12.131 1.00 86.56 89 MET A C 1
ATOM 676 O O . MET A 1 89 ? -16.176 4.411 12.496 1.00 86.56 89 MET A O 1
ATOM 680 N N . ILE A 1 90 ? -14.183 5.349 12.973 1.00 84.31 90 ILE A N 1
ATOM 681 C CA . ILE A 1 90 ? -14.200 5.020 14.397 1.00 84.31 90 ILE A CA 1
ATOM 682 C C . ILE A 1 90 ? -14.234 6.315 15.196 1.00 84.31 90 ILE A C 1
ATOM 684 O O . ILE A 1 90 ? -13.379 7.181 15.052 1.00 84.31 90 ILE A O 1
ATOM 688 N N . THR A 1 91 ? -15.241 6.455 16.056 1.00 83.88 91 THR A N 1
ATOM 689 C CA . THR A 1 91 ? -15.316 7.554 17.025 1.00 83.88 91 THR A CA 1
ATOM 690 C C . THR A 1 91 ? -14.970 7.015 18.403 1.00 83.88 91 THR A C 1
ATOM 692 O O . THR A 1 91 ? -15.636 6.109 18.905 1.00 83.88 91 THR A O 1
ATOM 695 N N . GLN A 1 92 ? -13.917 7.559 19.001 1.00 80.88 92 GLN A N 1
ATOM 696 C CA . GLN A 1 92 ? -13.454 7.175 20.326 1.00 80.88 92 GLN A CA 1
ATOM 697 C C . GLN A 1 92 ? -14.282 7.857 21.422 1.00 80.88 92 GLN A C 1
ATOM 699 O O . GLN A 1 92 ? -14.998 8.833 21.190 1.00 80.88 92 GLN A O 1
ATOM 704 N N . GLN A 1 93 ? -14.182 7.341 22.650 1.00 76.12 93 GLN A N 1
ATOM 705 C CA . GLN A 1 93 ? -14.936 7.849 23.802 1.00 76.12 93 GLN A CA 1
ATOM 706 C C . GLN A 1 93 ? -14.597 9.311 24.146 1.00 76.12 93 GLN A C 1
ATOM 708 O O . GLN A 1 93 ? -15.439 10.024 24.691 1.00 76.12 93 GLN A O 1
ATOM 713 N N . ASP A 1 94 ? -13.385 9.760 23.817 1.00 79.44 94 ASP A N 1
ATOM 714 C CA . ASP A 1 94 ? -12.937 11.147 23.976 1.00 79.44 94 ASP A CA 1
ATOM 715 C C . ASP A 1 94 ? -13.429 12.088 22.857 1.00 79.44 94 ASP A C 1
ATOM 717 O O . ASP A 1 94 ? -13.153 13.287 22.887 1.00 79.44 94 ASP A O 1
ATOM 721 N N . GLY A 1 95 ? -14.190 11.560 21.892 1.00 70.38 95 GLY A N 1
ATOM 722 C CA . GLY A 1 95 ? -14.747 12.296 20.762 1.00 70.38 95 GLY A CA 1
ATOM 723 C C . GLY A 1 95 ? -13.800 12.444 19.572 1.00 70.38 95 GLY A C 1
ATOM 724 O O . GLY A 1 95 ? -14.195 13.051 18.576 1.00 70.38 95 GLY A O 1
ATOM 725 N N . SER A 1 96 ? -12.579 11.903 19.635 1.00 75.56 96 SER A N 1
ATOM 726 C CA . SER A 1 96 ? -11.694 11.852 18.470 1.00 75.56 96 SER A CA 1
ATOM 727 C C . SER A 1 96 ? -12.227 10.875 17.416 1.00 75.56 96 SER A C 1
ATOM 729 O O . SER A 1 96 ? -12.855 9.862 17.734 1.00 75.56 96 SER A O 1
ATOM 731 N N . THR A 1 97 ? -12.001 11.196 16.144 1.00 73.00 97 THR A N 1
ATOM 732 C CA . THR A 1 97 ? -12.423 10.379 15.000 1.00 73.00 97 THR A CA 1
ATOM 733 C C . THR A 1 97 ? -11.207 9.906 14.218 1.00 73.00 97 THR A C 1
ATOM 735 O O . THR A 1 97 ? -10.268 10.682 14.025 1.00 73.00 97 THR A O 1
ATOM 738 N N . SER A 1 98 ? -11.230 8.662 13.751 1.00 60.28 98 SER A N 1
ATOM 739 C CA . SER A 1 98 ? -10.234 8.074 12.846 1.00 60.28 98 SER A CA 1
ATOM 740 C C . SER A 1 98 ? -10.915 7.389 11.671 1.00 60.28 98 SER A C 1
ATOM 742 O O . SER A 1 98 ? -12.053 6.895 11.863 1.00 60.28 98 SER A O 1
#

Solvent-accessible surface area (backbone atoms only — not comparable to full-atom values): 5547 Å² total; per-residue (Å²): 109,77,49,59,55,48,36,54,52,49,27,52,57,50,15,67,73,72,74,46,62,41,46,69,74,66,49,54,47,75,47,84,61,102,64,34,34,41,37,39,28,36,35,38,26,54,41,94,87,41,90,96,40,56,36,31,38,28,50,33,42,37,33,33,43,45,65,74,36,48,79,69,78,36,90,47,81,42,79,76,42,80,39,70,77,43,76,44,81,45,75,48,96,89,69,53,76,83

Mean predicted aligned error: 5.08 Å

pLDDT: mean 88.06, std 7.68, range [60.28, 97.19]

Nearest PDB structures (foldseek):
  5fyw-assembly1_U  TM=4.318E-01  e=2.166E+00  Saccharomyces cerevisiae

Sequence (98 aa):
MFSDFRSSIVETALSEQIGQPLVVKDDVRIKFGGTPRVFVSGVEIPSENIDGANLAELNLLELEVSLVSLLRGTVKIDNLNIDGLQVNMITQQDGSTS

Secondary structure (DSSP, 8-state):
-HHHHHHHHHHHHHHHHHTS--EEEEEEEEE-SSS-EEEEEEEEEE-SSSTT-EEEEEEEEEEEE-HHHHHTT---EEEEEEES-EE---B-TTS-B-

InterPro domains:
  IPR007844 AsmA [PF05170] (4-96)

Foldseek 3Di:
DVFVVQQVVCQVVVCVVVVFGKHQPDTWDWDDDPWIKIKGAWIFGADPVDPPHTQKIFGIWIWTFDPVQVVVVHTDTDDIDTHPIDGDWDQDPVRDID